Protein AF-A0A848EKC7-F1 (afdb_monomer)

Radius of gyration: 16.7 Å; Cα contacts (8 Å, |Δi|>4): 106; chains: 1; bounding box: 33×53×42 Å

pLDDT: mean 81.28, std 16.88, range [34.31, 97.69]

Sequence (125 aa):
MLVAAPLGATPLGGFEEAAVALAGSRDLPPFVLDMAQRMLVAEFGAAPVGDLIAAVAAWRRGAALPDTLEPLAQRLLVILYTGETDATNPRAQVGHYPWALAWQVLRFAKAPGLCSGGFGDWART

Organism: NCBI:txid1232220

Foldseek 3Di:
DDDDDPPQDDDDPQQLVLLCLLQVDPQADPVLSSLLLVLLCVVPNDVLSNVSSVQSVVVVVPDDRDPVNVVSSVSSLCCQQQQFRDPVDPPGDSNPRQRRVVQVVDPQDHRPPDDDDDDDPVPPD

Structure (mmCIF, N/CA/C/O backbone):
data_AF-A0A848EKC7-F1
#
_entry.id   AF-A0A848EKC7-F1
#
loop_
_atom_site.group_PDB
_atom_site.id
_atom_site.type_symbol
_atom_site.label_atom_id
_atom_site.label_alt_id
_atom_site.label_comp_id
_atom_site.label_asym_id
_atom_site.label_entity_id
_atom_site.label_seq_id
_atom_site.pdbx_PDB_ins_code
_atom_site.Cartn_x
_atom_site.Cartn_y
_atom_site.Cartn_z
_atom_site.occupancy
_atom_site.B_iso_or_equiv
_atom_site.auth_seq_id
_atom_site.auth_comp_id
_atom_site.auth_asym_id
_atom_site.auth_atom_id
_atom_site.pdbx_PDB_model_num
ATOM 1 N N . MET A 1 1 ? 20.512 27.417 -7.776 1.00 35.78 1 MET A N 1
ATOM 2 C CA . MET A 1 1 ? 19.766 26.162 -7.995 1.00 35.78 1 MET A CA 1
ATOM 3 C C . MET A 1 1 ? 20.048 25.271 -6.791 1.00 35.78 1 MET A C 1
ATOM 5 O O . MET A 1 1 ? 21.079 24.617 -6.761 1.00 35.78 1 MET A O 1
ATOM 9 N N . LEU A 1 2 ? 19.246 25.392 -5.726 1.00 34.31 2 LEU A N 1
ATOM 10 C CA . LEU A 1 2 ? 19.433 24.587 -4.514 1.00 34.31 2 LEU A CA 1
ATOM 11 C C . LEU A 1 2 ? 18.892 23.180 -4.779 1.00 34.31 2 LEU A C 1
ATOM 13 O O . LEU A 1 2 ? 17.705 23.013 -5.044 1.00 34.31 2 LEU A O 1
ATOM 17 N N . VAL A 1 3 ? 19.773 22.189 -4.703 1.00 39.12 3 VAL A N 1
ATOM 18 C CA . VAL A 1 3 ? 19.396 20.782 -4.575 1.00 39.12 3 VAL A CA 1
ATOM 19 C C . VAL A 1 3 ? 18.864 20.610 -3.154 1.00 39.12 3 VAL A C 1
ATOM 21 O O . VAL A 1 3 ? 19.612 20.776 -2.192 1.00 39.12 3 VAL A O 1
ATOM 24 N N . ALA A 1 4 ? 17.564 20.352 -3.013 1.00 40.59 4 ALA A N 1
ATOM 25 C CA . ALA A 1 4 ? 16.981 19.992 -1.729 1.00 40.59 4 ALA A CA 1
ATOM 26 C C . ALA A 1 4 ? 17.580 18.651 -1.275 1.00 40.59 4 ALA A C 1
ATOM 28 O O . ALA A 1 4 ? 17.541 17.664 -2.010 1.00 40.59 4 ALA A O 1
ATOM 29 N N . ALA A 1 5 ? 18.177 18.637 -0.083 1.00 37.97 5 ALA A N 1
ATOM 30 C CA . ALA A 1 5 ? 18.678 17.430 0.562 1.00 37.97 5 ALA A CA 1
ATOM 31 C C . ALA A 1 5 ? 17.536 16.410 0.755 1.00 37.97 5 ALA A C 1
ATOM 33 O O . ALA A 1 5 ? 16.406 16.827 1.027 1.00 37.97 5 ALA A O 1
ATOM 34 N N . PRO A 1 6 ? 17.789 15.090 0.668 1.00 49.06 6 PRO A N 1
ATOM 35 C CA . PRO A 1 6 ? 16.774 14.111 1.015 1.00 49.06 6 PRO A CA 1
ATOM 36 C C . PRO A 1 6 ? 16.545 14.189 2.526 1.00 49.06 6 PRO A C 1
ATOM 38 O O . PRO A 1 6 ? 17.382 13.760 3.320 1.00 49.06 6 PRO A O 1
ATOM 41 N N . LEU A 1 7 ? 15.415 14.770 2.931 1.00 46.47 7 LEU A N 1
ATOM 42 C CA . LEU A 1 7 ? 14.916 14.646 4.294 1.00 46.47 7 LEU A CA 1
ATOM 43 C C . LEU A 1 7 ? 14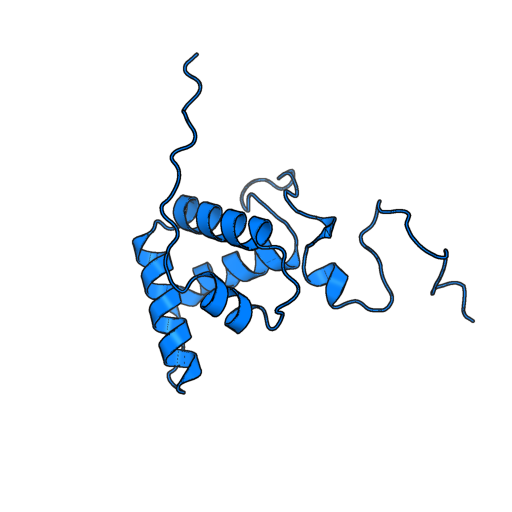.662 13.157 4.537 1.00 46.47 7 LEU A C 1
ATOM 45 O O . LEU A 1 7 ? 13.731 12.574 3.982 1.00 46.47 7 LEU A O 1
ATOM 49 N N . GLY A 1 8 ? 15.539 12.529 5.317 1.00 42.47 8 GLY A N 1
ATOM 50 C CA . GLY A 1 8 ? 15.336 11.176 5.812 1.00 42.47 8 GLY A CA 1
ATOM 51 C C . GLY A 1 8 ? 14.073 11.155 6.660 1.00 42.47 8 GLY A C 1
ATOM 52 O O . GLY A 1 8 ? 14.099 11.576 7.814 1.00 42.47 8 GLY A O 1
ATOM 53 N N . ALA A 1 9 ? 12.959 10.713 6.078 1.00 54.47 9 ALA A N 1
ATOM 54 C CA . ALA A 1 9 ? 11.754 10.433 6.839 1.00 54.47 9 ALA A CA 1
ATOM 55 C C . ALA A 1 9 ? 12.093 9.354 7.873 1.00 54.47 9 ALA A C 1
ATOM 57 O O . ALA A 1 9 ? 12.631 8.301 7.523 1.00 54.47 9 ALA A O 1
ATOM 58 N N . THR A 1 10 ? 11.819 9.626 9.147 1.00 62.91 10 THR A N 1
ATOM 59 C CA . THR A 1 10 ? 11.970 8.633 10.209 1.00 62.91 10 THR A CA 1
ATOM 60 C C . THR A 1 10 ? 11.087 7.420 9.883 1.00 62.91 10 THR A C 1
ATOM 62 O O . THR A 1 10 ? 9.919 7.615 9.530 1.00 62.91 10 THR A O 1
ATOM 65 N N . PRO A 1 11 ? 11.604 6.179 9.970 1.00 69.44 11 PRO A N 1
ATOM 66 C CA . PRO A 1 11 ? 10.787 4.980 9.808 1.00 69.44 11 PRO A CA 1
ATOM 67 C C . PRO A 1 11 ? 9.589 5.026 10.759 1.00 69.44 11 PRO A C 1
ATOM 69 O O . PRO A 1 11 ? 9.753 5.302 11.950 1.00 69.44 11 PRO A O 1
ATOM 72 N N . LEU A 1 12 ? 8.386 4.783 10.238 1.00 77.69 12 LEU A N 1
ATOM 73 C CA . LEU A 1 12 ? 7.194 4.683 11.069 1.00 77.69 12 LEU A CA 1
ATOM 74 C C . LEU A 1 12 ? 7.111 3.230 11.528 1.00 77.69 12 LEU A C 1
ATOM 76 O O . LEU A 1 12 ? 6.883 2.328 10.724 1.00 77.69 12 LEU A O 1
ATOM 80 N N . GLY A 1 13 ? 7.361 2.992 12.817 1.00 87.25 13 GLY A N 1
ATOM 81 C CA . GLY A 1 13 ? 7.320 1.641 13.378 1.00 87.25 13 GLY A CA 1
ATOM 82 C C . GLY A 1 13 ? 5.988 0.950 13.070 1.00 87.25 13 GLY A C 1
ATOM 83 O O . GLY A 1 13 ? 4.931 1.561 13.208 1.00 87.25 13 GLY A O 1
ATOM 84 N N . GLY A 1 14 ? 6.038 -0.313 12.642 1.00 91.38 14 GLY A N 1
ATOM 85 C CA . GLY A 1 14 ? 4.850 -1.083 12.260 1.00 91.38 14 GLY A CA 1
ATOM 86 C C . GLY A 1 14 ? 4.406 -0.923 10.801 1.00 91.38 14 GLY A C 1
ATOM 87 O O . GLY A 1 14 ? 3.423 -1.552 10.404 1.00 91.38 14 GLY A O 1
ATOM 88 N N . PHE A 1 15 ? 5.084 -0.089 9.998 1.00 95.69 15 PHE A N 1
ATOM 89 C CA . PHE A 1 15 ? 4.727 0.103 8.589 1.00 95.69 15 PHE A CA 1
ATOM 90 C C . PHE A 1 15 ? 4.888 -1.175 7.762 1.00 95.69 15 PHE A C 1
ATOM 92 O O . PHE A 1 15 ? 3.979 -1.523 7.013 1.00 95.69 15 PHE A O 1
ATOM 99 N N . GLU A 1 16 ? 6.007 -1.888 7.910 1.00 94.75 16 GLU A N 1
ATOM 100 C CA . GLU A 1 16 ? 6.253 -3.149 7.201 1.00 94.75 16 GLU A CA 1
ATOM 101 C C . GLU A 1 16 ? 5.147 -4.168 7.492 1.00 94.75 16 GLU A C 1
ATOM 103 O O . GLU A 1 16 ? 4.543 -4.715 6.567 1.00 94.75 16 GLU A O 1
ATOM 108 N N . GLU A 1 17 ? 4.807 -4.372 8.766 1.00 94.50 17 GLU A N 1
ATOM 109 C CA . GLU A 1 17 ? 3.756 -5.308 9.150 1.00 94.50 17 GLU A CA 1
ATOM 110 C C . GLU A 1 17 ? 2.384 -4.896 8.613 1.00 94.50 17 GLU A C 1
ATOM 112 O O . GLU A 1 17 ? 1.601 -5.763 8.215 1.00 94.50 17 GLU A O 1
ATOM 117 N N . ALA A 1 18 ? 2.081 -3.595 8.595 1.00 96.00 18 ALA A N 1
ATOM 118 C CA 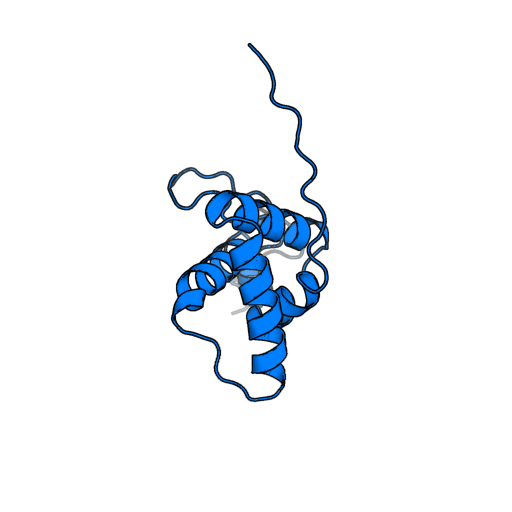. ALA A 1 18 ? 0.835 -3.084 8.037 1.00 96.00 18 ALA A CA 1
ATOM 119 C C . ALA A 1 18 ? 0.775 -3.275 6.513 1.00 96.00 18 ALA A C 1
ATOM 121 O O . ALA A 1 18 ? -0.231 -3.760 5.990 1.00 96.00 18 ALA A O 1
ATOM 122 N N . ALA A 1 19 ? 1.862 -2.957 5.809 1.00 96.00 19 ALA A N 1
ATOM 123 C CA . ALA A 1 19 ? 1.961 -3.086 4.362 1.00 96.00 19 ALA A CA 1
ATOM 124 C C . ALA A 1 19 ? 1.835 -4.542 3.911 1.00 96.00 19 ALA A C 1
ATOM 126 O O . ALA A 1 19 ? 1.029 -4.842 3.035 1.00 96.00 19 ALA A O 1
ATOM 127 N N . VAL A 1 20 ? 2.547 -5.462 4.563 1.00 94.25 20 VAL A N 1
ATOM 128 C CA . VAL A 1 20 ? 2.441 -6.906 4.310 1.00 94.25 20 VAL A CA 1
ATOM 129 C C . VAL A 1 20 ? 1.026 -7.420 4.587 1.00 94.25 20 VAL A C 1
ATOM 131 O O . VAL A 1 20 ? 0.510 -8.239 3.825 1.00 94.25 20 VAL A O 1
ATOM 134 N N . ALA A 1 21 ? 0.381 -6.952 5.662 1.00 94.88 21 ALA A N 1
ATOM 135 C CA . ALA A 1 21 ? -0.972 -7.384 6.010 1.00 94.88 21 ALA A CA 1
ATOM 136 C C . ALA A 1 21 ? -2.013 -6.965 4.963 1.00 94.88 21 ALA A C 1
ATOM 138 O O . ALA A 1 21 ? -2.903 -7.755 4.657 1.00 94.88 21 ALA A O 1
ATOM 139 N N . LEU A 1 22 ? -1.890 -5.757 4.408 1.00 95.25 22 LEU A N 1
ATOM 140 C CA . LEU A 1 22 ? -2.764 -5.272 3.338 1.00 95.25 22 LEU A CA 1
ATOM 141 C C . LEU A 1 22 ? -2.432 -5.916 1.987 1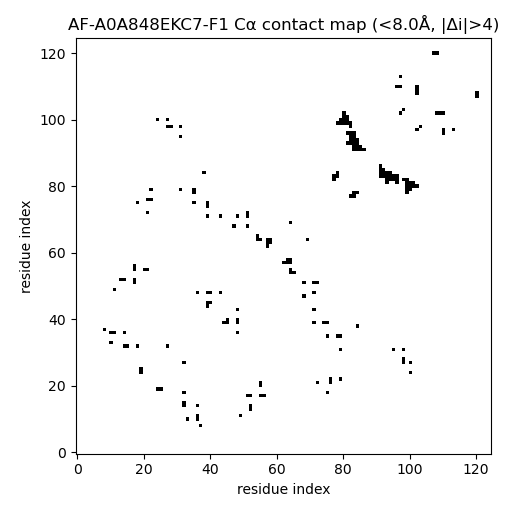.00 95.25 22 LEU A C 1
ATOM 143 O O . LEU A 1 22 ? -3.332 -6.284 1.239 1.00 95.25 22 LEU A O 1
ATOM 147 N N . ALA A 1 23 ? -1.146 -6.063 1.672 1.00 93.38 23 ALA A N 1
ATOM 148 C CA . ALA A 1 23 ? -0.692 -6.567 0.382 1.00 93.38 23 ALA A CA 1
ATOM 149 C C . ALA A 1 23 ? -0.878 -8.081 0.212 1.00 93.38 23 ALA A C 1
ATOM 151 O O . ALA A 1 23 ? -0.937 -8.566 -0.919 1.00 93.38 23 ALA A O 1
ATOM 152 N N . GLY A 1 24 ? -0.937 -8.829 1.319 1.00 90.75 24 GLY A N 1
ATOM 153 C CA . GLY A 1 24 ? -1.074 -10.286 1.316 1.00 90.75 24 GLY A CA 1
ATOM 154 C C . GLY A 1 24 ? 0.194 -11.042 0.898 1.00 90.75 24 GLY A C 1
ATOM 155 O O . GLY A 1 24 ? 0.131 -12.250 0.680 1.00 90.75 24 GLY A O 1
ATOM 156 N N . SER A 1 25 ? 1.342 -10.363 0.797 1.00 86.19 25 SER A N 1
ATOM 157 C CA . SER A 1 25 ? 2.637 -10.951 0.429 1.00 86.19 25 SER A CA 1
ATOM 158 C C . SER A 1 25 ? 3.746 -10.476 1.366 1.00 86.19 25 SER A C 1
ATOM 160 O O . SER A 1 25 ? 3.766 -9.316 1.775 1.00 86.19 25 SER A O 1
ATOM 162 N N . ARG A 1 26 ? 4.677 -11.383 1.690 1.00 83.44 26 ARG A N 1
ATOM 163 C CA . ARG A 1 26 ? 5.911 -11.101 2.446 1.00 83.44 26 ARG A CA 1
ATOM 164 C C . ARG A 1 26 ? 7.147 -10.987 1.552 1.00 83.44 26 ARG A C 1
ATOM 166 O O . ARG A 1 26 ? 8.211 -10.634 2.043 1.00 83.44 26 ARG A O 1
ATOM 173 N N . ASP A 1 27 ? 7.008 -11.248 0.255 1.00 82.56 27 ASP A N 1
ATOM 174 C CA . ASP A 1 27 ? 8.125 -11.332 -0.695 1.00 82.56 27 ASP A CA 1
ATOM 175 C C . ASP A 1 27 ? 8.488 -9.955 -1.286 1.00 82.56 27 ASP A C 1
ATOM 177 O O . ASP A 1 27 ? 8.769 -9.800 -2.478 1.00 82.56 27 ASP A O 1
ATOM 181 N N . LEU A 1 28 ? 8.472 -8.922 -0.440 1.00 85.56 28 LEU A N 1
ATOM 182 C CA . LEU A 1 28 ? 8.832 -7.555 -0.805 1.00 85.56 28 LEU A CA 1
ATOM 183 C C . LEU A 1 28 ? 10.217 -7.210 -0.253 1.00 85.56 28 LEU A C 1
ATOM 185 O O . LEU A 1 28 ? 10.444 -7.341 0.950 1.00 85.56 28 LEU A O 1
ATOM 189 N N . PRO A 1 29 ? 11.155 -6.733 -1.090 1.00 88.88 29 PRO A N 1
ATOM 190 C CA . PRO A 1 29 ? 12.425 -6.231 -0.589 1.00 88.88 29 PRO A CA 1
ATOM 191 C C . PRO A 1 29 ? 12.222 -5.046 0.371 1.00 88.88 29 PRO A C 1
ATOM 193 O O . PRO A 1 29 ? 11.395 -4.177 0.077 1.00 88.88 29 PRO A O 1
ATOM 196 N N . PRO A 1 30 ? 13.037 -4.912 1.436 1.00 89.94 30 PRO A N 1
ATOM 197 C CA . PRO A 1 30 ? 12.909 -3.812 2.398 1.00 89.94 30 PRO A CA 1
ATOM 198 C C . PRO A 1 30 ? 12.913 -2.418 1.754 1.00 89.94 30 PRO A C 1
ATOM 200 O O . PRO A 1 30 ? 12.113 -1.559 2.110 1.00 89.94 30 PRO A O 1
ATOM 203 N N . PHE A 1 31 ? 13.734 -2.206 0.717 1.00 87.44 31 PHE A N 1
ATOM 204 C CA . PHE A 1 31 ? 13.811 -0.906 0.042 1.00 87.44 31 PHE A CA 1
ATOM 205 C C . PHE A 1 31 ? 12.503 -0.504 -0.665 1.00 87.44 31 PHE A C 1
ATOM 207 O O . PHE A 1 31 ? 12.252 0.689 -0.842 1.00 87.44 31 PHE A O 1
ATOM 214 N N . VAL A 1 32 ? 11.678 -1.476 -1.082 1.00 90.12 32 VAL A N 1
ATOM 215 C CA . VAL A 1 32 ? 10.366 -1.216 -1.695 1.00 90.12 32 VAL A CA 1
ATOM 216 C C . VAL A 1 32 ? 9.403 -0.686 -0.639 1.00 90.12 32 VAL A C 1
ATOM 218 O O . VAL A 1 32 ? 8.715 0.305 -0.879 1.00 90.12 32 VAL A O 1
ATOM 221 N N . LEU A 1 33 ? 9.413 -1.292 0.550 1.00 92.69 33 LEU A N 1
ATOM 222 C CA . LEU A 1 33 ? 8.616 -0.851 1.691 1.00 92.69 33 LEU A CA 1
ATOM 223 C C . LEU A 1 33 ? 9.048 0.547 2.158 1.00 92.69 33 LEU A C 1
ATOM 225 O O . LEU A 1 33 ? 8.204 1.430 2.296 1.00 92.69 33 LEU A O 1
ATOM 229 N N . ASP A 1 34 ? 10.353 0.797 2.280 1.00 91.00 34 ASP A N 1
ATOM 230 C CA . ASP A 1 34 ? 10.891 2.119 2.633 1.00 91.00 34 ASP A CA 1
ATOM 231 C C . ASP A 1 34 ? 10.502 3.200 1.616 1.00 91.00 34 ASP A C 1
ATOM 233 O O . ASP A 1 34 ? 10.253 4.362 1.955 1.00 91.00 34 ASP A O 1
ATOM 237 N N . MET A 1 35 ? 10.499 2.854 0.328 1.00 89.12 35 MET A N 1
ATOM 238 C CA . MET A 1 35 ? 10.069 3.766 -0.727 1.00 89.12 35 MET A CA 1
ATOM 239 C C . MET A 1 35 ? 8.564 4.041 -0.635 1.00 89.12 35 MET A C 1
ATOM 241 O O . MET A 1 35 ? 8.173 5.207 -0.649 1.00 89.12 35 MET A O 1
ATOM 245 N N . ALA A 1 36 ? 7.737 3.004 -0.476 1.00 92.75 36 ALA A N 1
ATOM 246 C CA . ALA A 1 36 ? 6.291 3.147 -0.331 1.00 92.75 36 ALA A CA 1
ATOM 247 C C . ALA A 1 36 ? 5.922 4.010 0.885 1.00 92.75 36 ALA A C 1
ATOM 249 O O . ALA A 1 36 ? 5.099 4.917 0.757 1.00 92.75 36 ALA A O 1
ATOM 250 N N . GLN A 1 37 ? 6.585 3.811 2.032 1.00 94.25 37 GLN A N 1
ATOM 251 C CA . GLN A 1 37 ? 6.372 4.649 3.213 1.00 94.25 37 GLN A CA 1
ATOM 252 C C . GLN A 1 37 ? 6.679 6.117 2.907 1.00 94.25 37 GLN A C 1
ATOM 254 O O . GLN A 1 37 ? 5.867 6.995 3.192 1.00 94.25 37 GLN A O 1
ATOM 259 N N . ARG A 1 38 ? 7.840 6.400 2.301 1.00 91.12 38 ARG A N 1
ATOM 260 C CA . ARG A 1 38 ? 8.240 7.774 1.958 1.00 91.12 38 ARG A CA 1
ATOM 261 C C . ARG A 1 38 ? 7.259 8.436 1.004 1.00 91.12 38 ARG A C 1
ATOM 263 O O . ARG A 1 38 ? 6.948 9.608 1.189 1.00 91.12 38 ARG A O 1
ATOM 270 N N . MET A 1 39 ? 6.762 7.695 0.021 1.00 91.19 39 MET A N 1
ATOM 271 C CA . MET A 1 39 ? 5.777 8.211 -0.920 1.00 91.19 39 MET A CA 1
ATOM 272 C C . MET A 1 39 ? 4.451 8.547 -0.241 1.00 91.19 39 MET A C 1
ATOM 274 O O . MET A 1 39 ? 3.946 9.647 -0.425 1.00 91.19 39 MET A O 1
ATOM 278 N N . LEU A 1 40 ? 3.917 7.648 0.589 1.00 93.56 40 LEU A N 1
ATOM 279 C CA . LEU A 1 40 ? 2.670 7.918 1.307 1.00 93.56 40 LEU A CA 1
ATOM 280 C C . LEU A 1 40 ? 2.814 9.083 2.282 1.00 93.56 40 LEU A C 1
ATOM 282 O O . LEU A 1 40 ? 1.916 9.909 2.385 1.00 93.56 40 LEU A O 1
ATOM 286 N N . VAL A 1 41 ? 3.952 9.187 2.972 1.00 94.56 41 VAL A N 1
ATOM 287 C CA . VAL A 1 41 ? 4.232 10.325 3.854 1.00 94.56 41 VAL A CA 1
ATOM 288 C C . VAL A 1 41 ? 4.336 11.626 3.055 1.00 94.56 41 VAL A C 1
ATOM 290 O O . VAL A 1 41 ? 3.872 12.657 3.531 1.00 94.56 41 VAL A O 1
ATOM 293 N N . ALA A 1 42 ? 4.912 11.598 1.853 1.00 91.00 42 ALA A N 1
ATOM 294 C CA . ALA 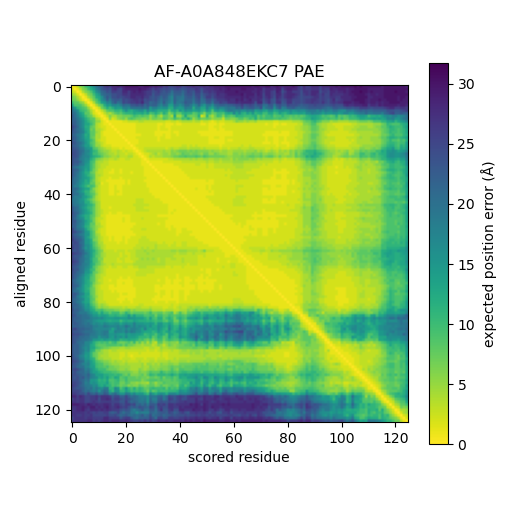A 1 42 ? 4.970 12.769 0.983 1.00 91.00 42 ALA A CA 1
ATOM 295 C C . ALA A 1 42 ? 3.587 13.172 0.436 1.00 91.00 42 ALA A C 1
ATOM 297 O O . ALA A 1 42 ? 3.324 14.362 0.292 1.00 91.00 42 ALA A O 1
ATOM 298 N N . GLU A 1 43 ? 2.715 12.202 0.150 1.00 91.62 43 GLU A N 1
ATOM 299 C CA . GLU A 1 43 ? 1.398 12.424 -0.464 1.00 91.62 43 GLU A CA 1
ATOM 300 C C . GLU A 1 43 ? 0.306 12.772 0.567 1.00 91.62 43 GLU A C 1
ATOM 302 O O . GLU A 1 43 ? -0.478 13.692 0.350 1.00 91.62 43 GLU A O 1
ATOM 307 N N . PHE A 1 44 ? 0.279 12.085 1.713 1.00 93.12 44 PHE A N 1
ATOM 308 C CA . PHE A 1 44 ? -0.771 12.210 2.736 1.00 93.12 44 PHE A CA 1
ATOM 309 C C . PHE A 1 44 ? -0.276 12.793 4.065 1.00 93.12 44 PHE A C 1
ATOM 311 O O . PHE A 1 44 ? -1.083 13.186 4.905 1.00 93.12 44 PHE A O 1
ATOM 318 N N . GLY A 1 45 ? 1.038 12.862 4.284 1.00 94.75 45 GLY A N 1
ATOM 319 C CA . GLY A 1 45 ? 1.628 13.247 5.565 1.00 94.75 45 GLY A CA 1
ATOM 320 C C . GLY A 1 45 ? 1.856 12.063 6.511 1.00 94.75 45 GLY A C 1
ATOM 321 O O . GLY A 1 45 ? 1.283 10.986 6.371 1.00 94.75 45 GLY A O 1
ATOM 322 N N . ALA A 1 46 ? 2.713 12.261 7.515 1.00 95.19 46 ALA A N 1
ATOM 323 C CA . ALA A 1 46 ? 3.099 11.195 8.443 1.00 95.19 46 ALA A CA 1
ATOM 324 C C . ALA A 1 46 ? 1.972 10.756 9.392 1.00 95.19 46 ALA A C 1
ATOM 326 O O . ALA A 1 46 ? 1.888 9.575 9.723 1.00 95.19 46 ALA A O 1
ATOM 327 N N . ALA A 1 47 ? 1.106 11.682 9.820 1.00 95.62 47 ALA A N 1
ATOM 328 C CA . ALA A 1 47 ? 0.024 11.368 10.755 1.00 95.62 47 ALA A CA 1
ATOM 329 C C . ALA A 1 47 ? -1.011 10.395 10.148 1.00 95.62 47 ALA A C 1
ATOM 331 O O . ALA A 1 47 ? -1.205 9.339 10.746 1.00 95.62 47 ALA A O 1
ATOM 332 N N . PRO A 1 48 ? -1.558 10.622 8.934 1.00 96.12 48 PRO A N 1
ATOM 333 C CA . PRO A 1 48 ? -2.458 9.651 8.300 1.00 96.12 48 PRO A CA 1
ATOM 334 C C . PRO A 1 48 ? -1.826 8.278 8.041 1.00 96.12 48 PRO A C 1
ATOM 336 O O . PRO A 1 48 ? -2.505 7.256 8.120 1.00 96.12 48 PRO A O 1
ATOM 339 N N . VAL A 1 49 ? -0.517 8.222 7.768 1.00 97.38 49 VAL A N 1
ATOM 340 C CA . VAL A 1 49 ? 0.198 6.940 7.640 1.00 97.38 49 VAL A CA 1
ATOM 341 C C . VAL A 1 49 ? 0.282 6.225 8.993 1.00 97.38 49 VAL A C 1
ATOM 343 O O . VAL A 1 49 ? 0.073 5.015 9.057 1.00 97.38 49 VAL A O 1
ATOM 346 N N . GLY A 1 50 ? 0.527 6.958 10.082 1.00 97.06 50 GLY A N 1
ATOM 347 C CA . GLY A 1 50 ? 0.444 6.428 11.445 1.00 97.06 50 GLY A CA 1
ATOM 348 C C . GLY A 1 50 ? -0.953 5.900 11.793 1.00 97.06 50 GLY A C 1
ATOM 349 O O . GLY A 1 50 ? -1.071 4.803 12.343 1.00 97.06 50 GLY A O 1
ATOM 350 N N . ASP A 1 51 ? -2.003 6.627 11.404 1.00 97.31 51 ASP A N 1
ATOM 351 C CA . ASP A 1 51 ? -3.396 6.207 11.594 1.00 97.31 51 ASP A CA 1
ATOM 352 C C . ASP A 1 51 ? -3.702 4.916 10.825 1.00 97.31 51 ASP A C 1
ATOM 354 O O . ASP A 1 51 ? -4.323 4.005 11.380 1.00 97.31 51 ASP A O 1
ATOM 358 N N . LEU A 1 52 ? -3.202 4.778 9.589 1.00 97.69 52 LEU A N 1
ATOM 359 C CA . LEU A 1 52 ? -3.310 3.528 8.835 1.00 97.69 52 LEU A CA 1
ATOM 360 C C . LEU A 1 52 ? -2.619 2.368 9.558 1.00 97.69 52 LEU A C 1
ATOM 362 O O . LEU A 1 52 ? -3.221 1.304 9.692 1.00 97.69 52 LEU A O 1
ATOM 366 N N . ILE A 1 53 ? -1.393 2.553 10.054 1.00 97.56 53 ILE A N 1
ATOM 367 C CA . ILE A 1 53 ? -0.660 1.503 10.783 1.00 97.56 53 ILE A CA 1
ATOM 368 C C . ILE A 1 53 ? -1.469 1.031 12.000 1.00 97.56 53 ILE A C 1
ATOM 370 O O . ILE A 1 53 ? -1.668 -0.174 12.199 1.00 97.56 53 ILE A O 1
ATOM 374 N N . ALA A 1 54 ? -1.983 1.972 12.794 1.00 97.06 54 ALA A N 1
ATOM 375 C CA . ALA A 1 54 ? -2.797 1.664 13.965 1.00 97.06 54 ALA A CA 1
ATOM 376 C C . ALA A 1 54 ? -4.110 0.951 13.589 1.00 97.06 54 ALA A C 1
ATOM 378 O O . ALA A 1 54 ? -4.481 -0.046 14.220 1.00 97.06 54 ALA A O 1
ATOM 379 N N . ALA A 1 55 ? -4.787 1.420 12.538 1.00 97.06 55 ALA A N 1
ATOM 380 C CA . ALA A 1 55 ? -6.035 0.844 12.055 1.00 97.06 55 ALA A CA 1
ATOM 381 C C . ALA A 1 55 ? -5.842 -0.576 11.506 1.00 97.06 55 ALA A C 1
ATOM 383 O O . ALA A 1 55 ? -6.619 -1.468 11.843 1.00 97.06 55 ALA A O 1
ATOM 384 N N . VAL A 1 56 ? -4.770 -0.833 10.751 1.00 97.25 56 VAL A N 1
ATOM 385 C CA . VAL A 1 56 ? -4.429 -2.179 10.263 1.00 97.25 56 VAL A CA 1
ATOM 386 C C . VAL A 1 56 ? -4.120 -3.119 11.428 1.00 97.25 56 VAL A C 1
ATOM 388 O O . VAL A 1 56 ? -4.582 -4.262 11.443 1.00 97.25 56 VAL A O 1
ATOM 391 N N . ALA A 1 57 ? -3.402 -2.652 12.453 1.00 95.94 57 ALA A N 1
ATOM 392 C CA . ALA A 1 57 ? -3.158 -3.450 13.652 1.00 95.94 57 ALA A CA 1
ATOM 393 C C . ALA A 1 57 ? -4.467 -3.833 14.371 1.00 95.94 57 ALA A C 1
ATOM 395 O O . ALA A 1 57 ? -4.587 -4.958 14.861 1.00 95.94 57 ALA A O 1
ATOM 396 N N . ALA A 1 58 ? -5.449 -2.928 14.431 1.00 96.25 58 ALA A N 1
ATOM 397 C CA . ALA A 1 58 ? -6.775 -3.209 14.982 1.00 96.25 58 ALA A CA 1
ATOM 398 C C . ALA A 1 58 ? -7.600 -4.145 14.086 1.00 96.25 58 ALA A C 1
ATOM 400 O O . ALA A 1 58 ? -8.211 -5.088 14.591 1.00 96.25 58 ALA A O 1
ATOM 401 N N . TRP A 1 59 ? -7.569 -3.940 12.768 1.00 96.12 59 TRP A N 1
ATOM 402 C CA . TRP A 1 59 ? -8.248 -4.784 11.784 1.00 96.12 59 TRP A CA 1
ATOM 403 C C . TRP A 1 59 ? -7.791 -6.243 11.869 1.00 96.12 59 TRP A C 1
ATOM 405 O O . TRP A 1 59 ? -8.613 -7.156 11.918 1.00 96.12 59 TRP A O 1
ATOM 415 N N . ARG A 1 60 ? -6.486 -6.479 12.054 1.00 93.00 60 ARG A N 1
ATOM 416 C CA . ARG A 1 60 ? -5.934 -7.825 12.293 1.00 93.00 60 ARG A CA 1
ATOM 417 C C . ARG A 1 60 ? -6.465 -8.511 13.560 1.00 93.00 60 ARG A C 1
ATOM 419 O O . ARG A 1 60 ? -6.297 -9.718 13.701 1.00 93.00 60 ARG A O 1
ATOM 426 N N . ARG A 1 61 ? -7.085 -7.766 14.481 1.00 95.00 61 ARG A N 1
ATOM 427 C CA . ARG A 1 61 ? -7.761 -8.279 15.688 1.00 95.00 61 ARG A CA 1
ATOM 428 C C . ARG A 1 61 ? -9.287 -8.355 15.537 1.00 95.00 61 ARG A C 1
ATOM 430 O O . ARG A 1 61 ? -9.973 -8.597 16.524 1.00 95.00 61 ARG A O 1
ATOM 437 N N . GLY A 1 62 ? -9.813 -8.159 14.327 1.00 94.25 62 GLY A N 1
ATOM 438 C CA . GLY A 1 62 ? -11.239 -8.267 14.010 1.00 94.25 62 GLY A CA 1
ATOM 439 C C . GLY A 1 62 ? -12.006 -6.943 13.992 1.00 94.25 62 GLY A C 1
ATOM 440 O O . GLY A 1 62 ? -13.225 -6.968 13.846 1.00 94.25 62 GLY A O 1
ATOM 441 N N . ALA A 1 63 ? -11.337 -5.794 14.136 1.00 96.06 63 ALA A N 1
ATOM 442 C CA . ALA A 1 63 ? -11.986 -4.500 13.918 1.00 96.06 63 ALA A CA 1
ATOM 443 C C . ALA A 1 63 ? -12.247 -4.248 12.421 1.00 96.06 63 ALA A C 1
ATOM 445 O O . ALA A 1 63 ? -11.611 -4.852 11.559 1.00 96.06 63 ALA A O 1
ATOM 446 N N . ALA A 1 64 ? -13.149 -3.320 12.102 1.00 94.12 64 ALA A N 1
ATOM 447 C CA . ALA A 1 64 ? -13.289 -2.812 10.739 1.00 94.12 64 ALA A CA 1
ATOM 448 C C . ALA A 1 64 ? -12.163 -1.813 10.422 1.00 94.12 64 ALA A C 1
ATOM 450 O O . ALA A 1 64 ? -11.754 -1.041 11.293 1.00 94.12 64 ALA A O 1
ATOM 451 N N . LEU A 1 65 ? -11.678 -1.817 9.178 1.00 92.44 65 LEU A N 1
ATOM 452 C CA . LEU A 1 65 ? -10.796 -0.761 8.688 1.00 92.44 65 LEU A CA 1
ATOM 453 C C . LEU A 1 65 ? -11.658 0.477 8.363 1.00 92.44 65 LEU A C 1
ATOM 455 O O . LEU A 1 65 ? -12.663 0.313 7.677 1.00 92.44 65 LEU A O 1
ATOM 459 N N . PRO A 1 66 ? -11.320 1.684 8.848 1.00 95.06 66 PRO A N 1
ATOM 460 C CA . PRO A 1 66 ? -12.102 2.885 8.559 1.00 95.06 66 PRO A CA 1
ATOM 461 C C . PRO A 1 66 ? -12.103 3.247 7.068 1.00 95.06 66 PRO A C 1
ATOM 463 O O . PRO A 1 66 ? -11.033 3.385 6.476 1.00 95.06 66 PRO A O 1
ATOM 466 N N . ASP A 1 67 ? -13.282 3.515 6.501 1.00 95.31 67 ASP A N 1
ATOM 467 C CA . ASP A 1 67 ? -13.447 3.931 5.094 1.00 95.31 67 ASP A CA 1
ATOM 468 C C . ASP A 1 67 ? -12.659 5.209 4.758 1.00 95.31 67 ASP A C 1
ATOM 470 O O . ASP A 1 67 ? -12.177 5.397 3.645 1.00 95.31 67 ASP A O 1
ATOM 474 N N . THR A 1 68 ? -12.448 6.087 5.743 1.00 96.06 68 THR A N 1
ATOM 475 C CA . THR A 1 68 ? -11.644 7.309 5.579 1.00 96.06 68 THR A CA 1
ATOM 476 C C . THR A 1 68 ? -10.179 7.032 5.237 1.00 96.06 68 THR A C 1
ATOM 478 O O . THR A 1 68 ? -9.506 7.911 4.701 1.00 96.06 68 THR A O 1
ATOM 481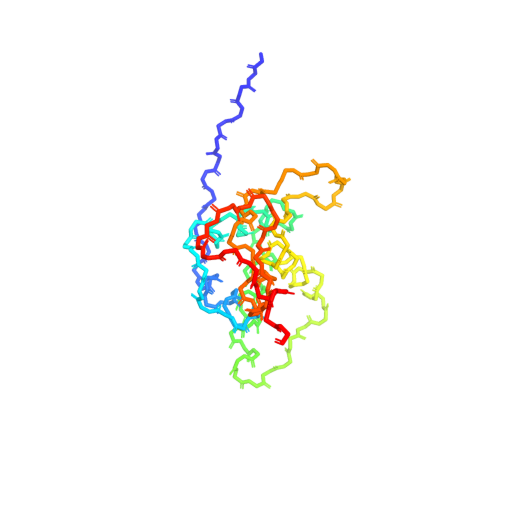 N N . LEU A 1 69 ? -9.678 5.830 5.535 1.00 96.19 69 LEU A N 1
ATOM 482 C CA . LEU A 1 69 ? -8.314 5.397 5.234 1.00 96.19 69 LEU A CA 1
ATOM 483 C C . LEU A 1 69 ? -8.226 4.581 3.939 1.00 96.19 69 LEU A C 1
ATOM 485 O O . LEU A 1 69 ? -7.118 4.257 3.506 1.00 96.19 69 LEU A O 1
ATOM 489 N N . GLU A 1 70 ? -9.359 4.274 3.302 1.00 94.19 70 GLU A N 1
ATOM 490 C CA . GLU A 1 70 ? -9.399 3.492 2.068 1.00 94.19 70 GLU A CA 1
ATOM 491 C C . GLU A 1 70 ? -8.547 4.114 0.948 1.00 94.19 70 GLU A C 1
ATOM 493 O O . GLU A 1 70 ? -7.742 3.377 0.376 1.00 94.19 70 GLU A O 1
ATOM 498 N N . PRO A 1 71 ? -8.586 5.434 0.666 1.00 94.44 71 PRO A N 1
ATOM 499 C CA . PRO A 1 71 ? -7.747 6.016 -0.384 1.00 94.44 71 PRO A CA 1
ATOM 500 C C . PRO A 1 71 ? -6.244 5.833 -0.129 1.00 94.44 71 PRO A C 1
ATOM 502 O O . PRO A 1 71 ? -5.481 5.550 -1.051 1.00 94.44 71 PRO A O 1
ATOM 505 N N . LEU A 1 72 ? -5.816 5.943 1.133 1.00 95.69 72 LEU A N 1
ATOM 506 C CA . LEU A 1 72 ? -4.416 5.772 1.526 1.00 95.69 72 LEU A CA 1
ATOM 507 C C . LEU A 1 72 ? -3.993 4.299 1.397 1.00 95.69 72 LEU A C 1
ATOM 509 O O . LEU A 1 72 ? -2.929 4.004 0.850 1.00 95.69 72 LEU A O 1
ATOM 513 N N . ALA A 1 73 ? -4.848 3.366 1.829 1.00 96.19 73 ALA A N 1
ATOM 514 C CA . ALA A 1 73 ? -4.624 1.930 1.668 1.00 96.19 73 ALA A CA 1
ATOM 515 C C . ALA A 1 73 ? -4.599 1.510 0.187 1.00 96.19 73 ALA A C 1
ATOM 517 O O . ALA A 1 73 ? -3.718 0.760 -0.228 1.00 96.19 73 ALA A O 1
ATOM 518 N N . GLN A 1 74 ? -5.512 2.030 -0.636 1.00 95.12 74 GLN A N 1
ATOM 519 C CA . GLN A 1 74 ? -5.516 1.800 -2.080 1.00 95.12 74 GLN A CA 1
ATOM 520 C C . GLN A 1 74 ? -4.240 2.341 -2.725 1.00 95.12 74 GLN A C 1
ATOM 522 O O . GLN A 1 74 ? -3.617 1.638 -3.520 1.00 95.12 74 GLN A O 1
ATOM 527 N N . ARG A 1 75 ? -3.797 3.548 -2.351 1.00 94.25 75 ARG A N 1
ATOM 528 C CA . ARG A 1 75 ? -2.555 4.117 -2.880 1.00 94.25 75 ARG A CA 1
ATOM 529 C C . ARG A 1 75 ? -1.337 3.270 -2.519 1.00 94.25 75 ARG A C 1
ATOM 531 O O . ARG A 1 75 ? -0.508 3.020 -3.390 1.00 94.25 75 ARG A O 1
ATOM 538 N N . LEU A 1 76 ? -1.257 2.764 -1.286 1.00 95.31 76 LEU A N 1
ATOM 539 C CA . LEU A 1 76 ? -0.228 1.799 -0.887 1.00 95.31 76 LEU A CA 1
ATOM 540 C C . LEU A 1 76 ? -0.227 0.572 -1.807 1.00 95.31 76 LEU A C 1
ATOM 542 O O . LEU A 1 76 ? 0.821 0.183 -2.318 1.00 95.31 76 LEU A O 1
ATOM 546 N N . LEU A 1 77 ? -1.399 -0.023 -2.041 1.00 94.88 77 LEU A N 1
ATOM 547 C CA . LEU A 1 77 ? -1.519 -1.201 -2.897 1.00 94.88 77 LEU A CA 1
ATOM 548 C C . LEU A 1 77 ? -1.138 -0.898 -4.345 1.00 94.88 77 LEU A C 1
ATOM 550 O O . LEU A 1 77 ? -0.447 -1.712 -4.945 1.00 94.88 77 LEU A O 1
ATOM 554 N N . VAL A 1 78 ? -1.506 0.266 -4.889 1.00 92.38 78 VAL A N 1
ATOM 555 C CA . VAL A 1 78 ? -1.058 0.698 -6.222 1.00 92.38 78 VAL A CA 1
ATOM 556 C C . VAL A 1 78 ? 0.466 0.728 -6.278 1.00 92.38 78 VAL A C 1
ATOM 558 O O . VAL A 1 78 ? 1.040 0.059 -7.131 1.00 92.38 78 VAL A O 1
ATOM 561 N N . ILE A 1 79 ? 1.123 1.406 -5.331 1.00 91.88 79 ILE A N 1
ATOM 562 C CA . ILE A 1 79 ? 2.590 1.487 -5.280 1.00 91.88 79 ILE A CA 1
ATOM 563 C C . ILE A 1 79 ? 3.201 0.082 -5.292 1.00 91.88 79 ILE A C 1
ATOM 565 O O . ILE A 1 79 ? 4.044 -0.201 -6.138 1.00 91.88 79 ILE A O 1
ATOM 569 N N . LEU A 1 80 ? 2.746 -0.808 -4.402 1.00 93.06 80 LEU A N 1
ATOM 570 C CA . LEU A 1 80 ? 3.320 -2.148 -4.244 1.00 93.06 80 LEU A CA 1
ATOM 571 C C . LEU A 1 80 ? 3.014 -3.093 -5.415 1.00 93.06 80 LEU A C 1
ATOM 573 O O . LEU A 1 80 ? 3.854 -3.919 -5.771 1.00 93.06 80 LEU A O 1
ATOM 577 N N . TYR A 1 81 ? 1.819 -3.018 -6.005 1.00 91.12 81 TYR A N 1
ATOM 578 C CA . TYR A 1 81 ? 1.409 -3.930 -7.075 1.00 91.12 81 TYR A CA 1
ATOM 579 C C . TYR A 1 81 ? 1.870 -3.490 -8.456 1.00 91.12 81 TYR A C 1
ATOM 581 O O . TYR A 1 81 ? 2.132 -4.361 -9.283 1.00 91.12 81 TYR A O 1
ATOM 589 N N . THR A 1 82 ? 1.991 -2.190 -8.725 1.00 87.44 82 THR A N 1
ATOM 590 C CA . THR A 1 82 ? 2.324 -1.691 -10.071 1.00 87.44 82 THR A CA 1
ATOM 591 C C . THR A 1 82 ? 3.739 -1.133 -10.171 1.00 87.44 82 THR A C 1
ATOM 593 O O . THR A 1 82 ? 4.295 -1.049 -11.267 1.00 87.44 82 THR A O 1
ATOM 596 N N . GLY A 1 83 ? 4.348 -0.772 -9.042 1.00 86.81 83 GLY A N 1
ATOM 597 C CA . GLY A 1 83 ? 5.631 -0.085 -9.017 1.00 86.81 83 GLY A CA 1
ATOM 598 C C . GLY A 1 83 ? 5.543 1.434 -9.209 1.00 86.81 83 GLY A C 1
ATOM 599 O O . GLY A 1 83 ? 6.583 2.098 -9.247 1.00 86.81 83 GLY A O 1
ATOM 600 N N . GLU A 1 84 ? 4.339 1.980 -9.397 1.00 83.88 84 GLU A N 1
ATOM 601 C CA . GLU A 1 84 ? 4.108 3.370 -9.794 1.00 83.88 84 GLU A CA 1
ATOM 602 C C . GLU A 1 84 ? 4.524 4.362 -8.700 1.00 83.88 84 GLU A C 1
ATOM 604 O O . GLU A 1 84 ? 4.139 4.218 -7.540 1.00 83.88 84 GLU A O 1
ATOM 609 N N . THR A 1 85 ? 5.292 5.396 -9.074 1.00 78.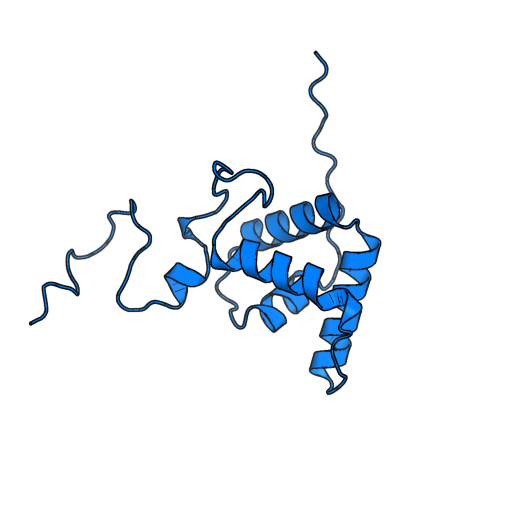00 85 THR A N 1
ATOM 610 C CA . THR A 1 85 ? 5.820 6.381 -8.114 1.00 78.00 85 THR A CA 1
ATOM 611 C C . THR A 1 85 ? 5.084 7.721 -8.090 1.00 78.00 85 THR A C 1
ATOM 613 O O . THR A 1 85 ? 5.360 8.543 -7.224 1.00 78.00 85 THR A O 1
ATOM 616 N N . ASP A 1 86 ? 4.175 7.985 -9.030 1.00 73.25 86 ASP A N 1
ATOM 617 C CA . ASP A 1 86 ? 3.453 9.261 -9.130 1.00 73.25 86 ASP A CA 1
ATOM 618 C C . ASP A 1 86 ? 2.107 9.054 -9.841 1.00 73.25 86 ASP A C 1
ATOM 620 O O . ASP A 1 86 ? 2.068 8.742 -11.027 1.00 73.25 86 ASP A O 1
ATOM 624 N N . ALA A 1 87 ? 1.010 9.234 -9.097 1.00 62.84 87 ALA A N 1
ATOM 625 C CA . ALA A 1 87 ? -0.357 9.041 -9.588 1.00 62.84 87 ALA A CA 1
ATOM 626 C C . ALA A 1 87 ? -0.808 10.128 -10.572 1.00 62.84 87 ALA A C 1
ATOM 628 O O . ALA A 1 87 ? -1.759 9.939 -11.328 1.00 62.84 87 ALA A O 1
ATOM 629 N N . THR A 1 88 ? -0.156 11.292 -10.549 1.00 67.25 88 THR A N 1
ATOM 630 C CA . THR A 1 88 ? -0.545 12.461 -11.348 1.00 67.25 88 THR A CA 1
ATOM 631 C C . THR A 1 88 ? 0.149 12.501 -12.704 1.00 67.25 88 THR A C 1
ATOM 633 O O . THR A 1 88 ? -0.267 13.237 -13.601 1.00 67.25 88 THR A O 1
ATOM 636 N N . ASN A 1 89 ? 1.190 11.685 -12.877 1.00 64.50 89 ASN A N 1
ATOM 637 C CA . ASN A 1 89 ? 1.999 11.652 -14.078 1.00 64.50 89 ASN A CA 1
ATOM 638 C C . ASN A 1 89 ? 1.881 10.289 -14.778 1.00 64.50 89 ASN A C 1
ATOM 640 O O . ASN A 1 89 ? 2.491 9.318 -14.339 1.00 64.50 89 ASN A O 1
ATOM 644 N N . PRO A 1 90 ? 1.216 10.196 -15.942 1.00 58.53 90 PRO A N 1
ATOM 645 C CA . PRO A 1 90 ? 1.133 8.944 -16.702 1.00 58.53 90 PRO A CA 1
ATOM 646 C C . PRO A 1 90 ? 2.489 8.477 -17.270 1.00 58.53 90 PRO A C 1
ATOM 648 O O . PRO A 1 90 ? 2.578 7.405 -17.862 1.00 58.53 90 PRO A O 1
ATOM 651 N N . ARG A 1 91 ? 3.551 9.282 -17.1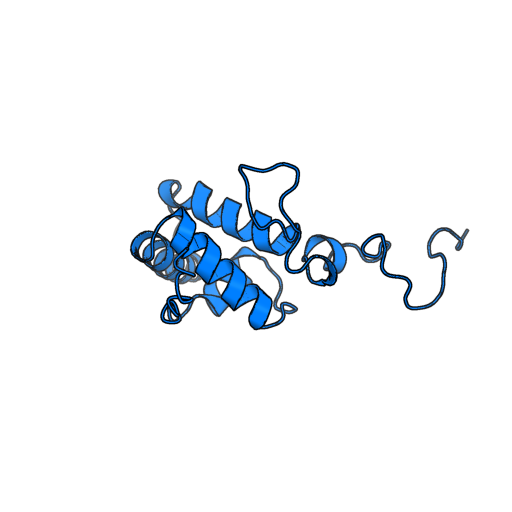25 1.00 57.81 91 ARG A N 1
ATOM 652 C CA . ARG A 1 91 ? 4.947 8.935 -17.434 1.00 57.81 91 ARG A CA 1
ATOM 653 C C . ARG A 1 91 ? 5.802 8.778 -16.175 1.00 57.81 91 ARG A C 1
ATOM 655 O O . ARG A 1 91 ? 7.029 8.852 -16.272 1.00 57.81 91 ARG A O 1
ATOM 662 N N . ALA A 1 92 ? 5.177 8.629 -15.007 1.00 62.59 92 ALA A N 1
ATOM 663 C CA . ALA A 1 92 ? 5.871 8.366 -13.758 1.00 62.59 92 ALA A CA 1
ATOM 664 C C . ALA A 1 92 ? 6.857 7.212 -13.943 1.00 62.59 92 ALA A C 1
ATOM 666 O O . ALA A 1 92 ? 6.529 6.170 -14.516 1.00 62.59 92 ALA A O 1
ATOM 667 N N . GLN A 1 93 ? 8.089 7.419 -13.488 1.00 62.19 93 GLN A N 1
ATOM 668 C CA . GLN A 1 93 ? 9.093 6.369 -13.527 1.00 62.19 93 GLN A CA 1
ATOM 669 C C . GLN A 1 93 ? 8.664 5.246 -12.591 1.00 62.19 93 GLN A C 1
ATOM 671 O O . GLN A 1 93 ? 8.217 5.484 -11.477 1.00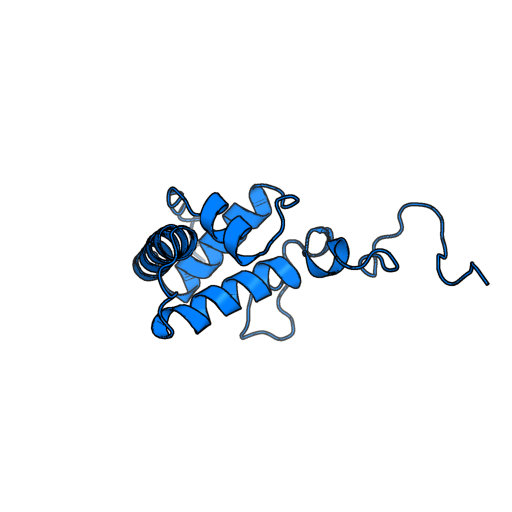 62.19 93 GLN A O 1
ATOM 676 N N . VAL A 1 94 ? 8.807 4.002 -13.026 1.00 64.94 94 VAL A N 1
ATOM 677 C CA . VAL A 1 94 ? 8.473 2.870 -12.170 1.00 64.94 94 VAL A CA 1
ATOM 678 C C . VAL A 1 94 ? 9.696 2.544 -11.316 1.00 64.94 94 VAL A C 1
ATOM 680 O O . VAL A 1 94 ? 10.642 1.914 -11.785 1.00 64.94 94 VAL A O 1
ATOM 683 N N . GLY A 1 95 ? 9.706 3.016 -10.070 1.00 67.94 95 GLY A N 1
ATOM 684 C CA . GLY A 1 95 ? 10.894 2.992 -9.207 1.00 67.94 95 GLY A CA 1
ATOM 685 C C . GLY A 1 95 ? 11.350 1.590 -8.793 1.00 67.94 95 GLY A C 1
ATOM 686 O O . GLY A 1 95 ? 12.515 1.397 -8.457 1.00 67.94 95 GLY A O 1
ATOM 687 N N . HIS A 1 96 ? 10.452 0.601 -8.838 1.00 77.56 96 HIS A N 1
ATOM 688 C CA . HIS A 1 96 ? 10.739 -0.778 -8.429 1.00 77.56 96 HIS A CA 1
ATOM 689 C C . HIS A 1 96 ? 10.015 -1.825 -9.288 1.00 77.56 96 HIS A C 1
ATOM 691 O O . HIS A 1 96 ? 9.637 -2.886 -8.797 1.00 77.56 96 HIS A O 1
ATOM 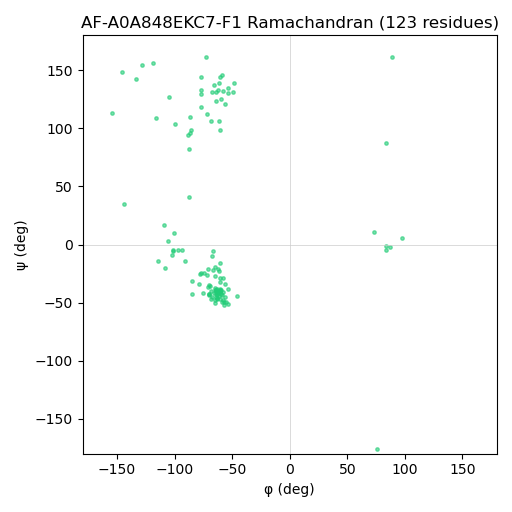697 N N . TYR A 1 97 ? 9.847 -1.549 -10.583 1.00 80.56 97 TYR A N 1
ATOM 698 C CA . TYR A 1 97 ? 9.085 -2.394 -11.511 1.00 80.56 97 TYR A CA 1
ATOM 699 C C . TYR A 1 97 ? 9.364 -3.909 -11.427 1.00 80.56 97 TYR A C 1
ATOM 701 O O . TYR A 1 97 ? 8.395 -4.666 -11.382 1.00 80.56 97 TYR A O 1
ATOM 709 N N . PRO A 1 98 ? 10.626 -4.391 -11.339 1.00 82.06 98 PRO A N 1
ATOM 710 C CA . PRO A 1 98 ? 10.908 -5.826 -11.213 1.00 82.06 98 PRO A CA 1
ATOM 711 C C . PRO A 1 98 ? 10.334 -6.490 -9.955 1.00 82.06 98 PRO A C 1
ATOM 713 O O . PRO A 1 98 ? 10.165 -7.705 -9.929 1.00 82.06 98 PRO A O 1
ATOM 716 N N . TRP A 1 99 ? 10.070 -5.705 -8.911 1.00 85.62 99 TRP A N 1
ATOM 717 C CA . TRP A 1 99 ? 9.623 -6.175 -7.600 1.00 85.62 99 TRP A CA 1
ATOM 718 C C . TRP A 1 99 ? 8.143 -5.903 -7.337 1.00 85.62 99 TRP A C 1
ATOM 720 O O . TRP A 1 99 ? 7.665 -6.203 -6.247 1.00 85.62 99 TRP A O 1
ATOM 730 N N . ALA A 1 100 ? 7.422 -5.351 -8.313 1.00 89.19 100 ALA A N 1
ATOM 731 C CA . ALA A 1 100 ? 5.997 -5.100 -8.182 1.00 89.19 100 ALA A CA 1
ATOM 732 C C . ALA A 1 100 ? 5.234 -6.424 -7.984 1.00 89.19 100 ALA A C 1
ATOM 734 O O . ALA A 1 100 ? 5.450 -7.399 -8.714 1.00 89.19 100 ALA A O 1
ATOM 735 N N . LEU A 1 101 ? 4.322 -6.461 -7.008 1.00 89.31 101 LEU A N 1
ATOM 736 C CA . LEU A 1 101 ? 3.612 -7.685 -6.623 1.00 89.31 101 LEU A CA 1
ATOM 737 C C . LEU A 1 101 ? 2.780 -8.278 -7.758 1.00 89.31 101 LEU A C 1
ATOM 739 O O . LEU A 1 101 ? 2.639 -9.499 -7.812 1.00 89.31 101 LEU A O 1
ATOM 743 N N . ALA A 1 102 ? 2.281 -7.462 -8.695 1.00 87.50 102 ALA A N 1
ATOM 744 C CA . ALA A 1 102 ? 1.541 -7.970 -9.850 1.00 87.50 102 ALA A CA 1
ATOM 745 C C . ALA A 1 102 ? 2.357 -8.998 -10.652 1.00 87.50 102 ALA A C 1
ATOM 747 O O . ALA A 1 102 ? 1.798 -9.975 -11.140 1.00 87.50 102 ALA A O 1
ATOM 748 N N . TRP A 1 103 ? 3.681 -8.843 -10.737 1.00 84.56 103 TRP A N 1
ATOM 749 C CA . TRP A 1 103 ? 4.539 -9.816 -11.418 1.00 84.56 103 TRP A CA 1
ATOM 750 C C . TRP A 1 103 ? 4.817 -11.063 -10.582 1.00 84.56 103 TRP A C 1
ATOM 752 O O . TRP A 1 103 ? 5.067 -12.124 -11.141 1.00 84.56 103 TRP A O 1
ATOM 762 N N . GLN A 1 104 ? 4.750 -10.955 -9.255 1.00 81.44 104 GLN A N 1
ATOM 763 C CA . GLN A 1 104 ? 4.970 -12.082 -8.348 1.00 81.44 104 GLN A CA 1
ATOM 764 C C . GLN A 1 104 ? 3.739 -12.995 -8.246 1.00 81.44 104 GLN A C 1
ATOM 766 O O . GLN A 1 104 ? 3.877 -14.210 -8.114 1.00 81.44 104 GLN A O 1
ATOM 771 N N . VAL A 1 105 ? 2.528 -12.433 -8.338 1.00 81.38 105 VAL A N 1
ATOM 772 C CA . VAL A 1 105 ? 1.280 -13.216 -8.274 1.00 81.38 105 VAL A CA 1
ATOM 773 C C . VAL A 1 105 ? 0.976 -13.962 -9.580 1.00 81.38 105 VAL A C 1
ATOM 775 O O . VAL A 1 105 ? 0.294 -14.990 -9.567 1.00 81.38 105 VAL A O 1
ATOM 778 N N . LEU A 1 106 ? 1.501 -13.491 -10.715 1.00 78.69 106 LEU A N 1
ATOM 779 C CA . LEU A 1 106 ? 1.291 -14.102 -12.028 1.00 78.69 106 LEU A CA 1
ATOM 780 C C . LEU A 1 106 ? 2.340 -15.185 -12.311 1.00 78.69 106 LEU A C 1
ATOM 782 O O . LEU A 1 106 ? 3.399 -14.920 -12.863 1.00 78.69 106 LEU A O 1
ATOM 786 N N . ARG A 1 107 ? 2.016 -16.449 -12.015 1.00 74.56 107 ARG A N 1
ATOM 787 C CA . ARG A 1 107 ? 2.938 -17.587 -12.234 1.00 74.56 107 ARG A CA 1
ATOM 788 C C . ARG A 1 107 ? 3.298 -17.870 -13.698 1.00 74.56 107 ARG A C 1
ATOM 790 O O . ARG A 1 107 ? 4.263 -18.580 -13.944 1.00 74.56 107 ARG A O 1
ATOM 797 N N . PHE A 1 108 ? 2.503 -17.373 -14.643 1.00 73.31 108 PHE A N 1
ATOM 798 C CA . PHE A 1 108 ? 2.652 -17.631 -16.082 1.00 73.31 108 PHE A CA 1
ATOM 799 C C . PHE A 1 108 ? 3.309 -16.469 -16.841 1.00 73.31 108 PHE A C 1
ATOM 801 O O . PHE A 1 108 ? 3.532 -16.566 -18.047 1.00 73.31 108 PHE A O 1
ATOM 808 N N . ALA A 1 109 ? 3.566 -15.348 -16.164 1.00 71.94 109 ALA A N 1
ATOM 809 C CA . ALA A 1 109 ? 4.092 -14.138 -16.775 1.00 71.94 109 ALA A CA 1
ATOM 810 C C . ALA A 1 109 ? 5.328 -13.648 -16.020 1.00 71.94 109 ALA A C 1
ATOM 812 O O . ALA A 1 109 ? 5.510 -13.898 -14.834 1.00 71.94 109 ALA A O 1
ATOM 813 N N . LYS A 1 110 ? 6.186 -12.924 -16.733 1.00 71.38 110 LYS A N 1
ATOM 814 C CA . LYS A 1 110 ? 7.314 -12.184 -16.163 1.00 71.38 110 LYS A CA 1
ATOM 815 C C . LYS A 1 110 ? 7.113 -10.711 -16.463 1.00 71.38 110 LYS A C 1
ATOM 817 O O . LYS A 1 110 ? 6.454 -10.385 -17.450 1.00 71.38 110 LYS A O 1
ATOM 822 N N . ALA A 1 111 ? 7.720 -9.845 -15.656 1.00 77.44 111 ALA A N 1
ATOM 823 C CA . ALA A 1 111 ? 7.742 -8.418 -15.941 1.00 77.44 111 ALA A CA 1
ATOM 824 C C . ALA A 1 111 ? 8.347 -8.168 -17.343 1.00 77.44 111 ALA A C 1
ATOM 826 O O . ALA A 1 111 ? 9.489 -8.577 -17.594 1.00 77.44 111 ALA A O 1
ATOM 827 N N . PRO A 1 112 ? 7.604 -7.538 -18.272 1.00 74.12 112 PRO A N 1
ATOM 828 C CA . PRO A 1 112 ? 8.105 -7.161 -19.587 1.00 74.12 112 PRO A CA 1
ATOM 829 C C . PRO A 1 112 ? 9.456 -6.438 -19.524 1.00 74.12 112 PRO A C 1
ATOM 831 O O . PRO A 1 112 ? 9.692 -5.601 -18.663 1.00 74.12 112 PRO A O 1
ATOM 834 N N . GLY A 1 113 ? 10.367 -6.746 -20.445 1.00 74.12 113 GLY A N 1
ATOM 835 C CA . GLY A 1 113 ? 11.699 -6.125 -20.476 1.00 74.12 113 GLY A CA 1
ATOM 836 C C . GLY A 1 113 ? 12.739 -6.764 -19.547 1.00 74.12 113 GLY A C 1
ATOM 837 O O . GLY A 1 113 ? 13.912 -6.407 -19.637 1.00 74.12 113 GLY A O 1
ATOM 838 N N . LEU A 1 114 ? 12.364 -7.751 -18.723 1.00 70.69 114 LEU A N 1
ATOM 839 C CA . LEU A 1 114 ? 13.315 -8.614 -18.021 1.00 70.69 114 LEU A CA 1
ATOM 840 C C . LEU A 1 114 ? 13.469 -9.951 -18.755 1.00 70.69 114 LEU A C 1
ATOM 842 O O . LEU A 1 114 ? 12.624 -10.842 -18.666 1.00 70.69 114 LEU A O 1
ATOM 846 N N . CYS A 1 115 ? 14.585 -10.110 -19.464 1.00 67.94 115 CYS A N 1
ATOM 847 C CA . CYS A 1 115 ? 14.979 -11.389 -20.049 1.00 67.94 115 CYS A CA 1
ATOM 848 C C . CYS A 1 115 ? 15.771 -12.201 -19.012 1.00 67.94 115 CYS A C 1
ATOM 850 O O . CYS A 1 115 ? 16.974 -12.003 -18.858 1.00 67.94 115 CYS A O 1
ATOM 852 N N . SER A 1 116 ? 15.124 -13.112 -18.285 1.00 58.88 116 SER A N 1
ATOM 853 C CA . SER A 1 116 ? 15.817 -14.083 -17.421 1.00 58.88 116 SER A CA 1
ATOM 854 C C . SER A 1 116 ? 15.086 -15.431 -17.377 1.00 58.88 116 SER A C 1
ATOM 856 O O . SER A 1 116 ? 13.862 -15.490 -17.507 1.00 58.88 116 SER A O 1
ATOM 858 N N . GLY A 1 117 ? 15.828 -16.535 -17.218 1.00 59.44 117 GLY A N 1
ATOM 859 C CA . GLY A 1 117 ? 15.302 -17.911 -17.244 1.00 59.44 117 GLY A CA 1
ATOM 860 C C . GLY A 1 117 ? 14.959 -18.443 -18.647 1.00 59.44 117 GLY A C 1
ATOM 861 O O . GLY A 1 117 ? 15.195 -17.777 -19.651 1.00 59.44 117 GLY A O 1
ATOM 862 N N . GLY A 1 118 ? 14.402 -19.660 -18.718 1.00 56.31 118 GLY A N 1
ATOM 863 C CA . GLY A 1 118 ? 13.943 -20.262 -19.977 1.00 56.31 118 GLY A CA 1
ATOM 864 C C . GLY A 1 118 ? 12.838 -19.434 -20.644 1.00 56.31 118 GLY A C 1
ATOM 865 O O . GLY A 1 118 ? 11.956 -18.898 -19.966 1.00 56.31 118 GLY A O 1
ATOM 866 N N . PHE A 1 119 ? 12.913 -19.304 -21.966 1.00 56.16 119 PHE A N 1
ATOM 867 C CA . PHE A 1 119 ? 11.940 -18.589 -22.789 1.00 56.16 119 PHE A CA 1
ATOM 868 C C . PHE A 1 119 ? 10.675 -19.450 -22.975 1.00 56.16 119 PHE A C 1
ATOM 870 O O . PHE A 1 119 ? 10.793 -20.626 -23.304 1.00 56.16 119 PHE A O 1
ATOM 877 N N . GLY A 1 120 ? 9.484 -18.867 -22.795 1.00 56.09 120 GLY A N 1
ATOM 878 C CA . GLY A 1 120 ? 8.209 -19.450 -23.234 1.00 56.09 120 GLY A CA 1
ATOM 879 C C . GLY A 1 120 ? 7.535 -20.474 -22.315 1.00 56.09 120 GLY A C 1
ATOM 880 O O . GLY A 1 120 ? 7.611 -21.673 -22.561 1.00 56.09 120 GLY A O 1
ATOM 881 N N . ASP A 1 121 ? 6.721 -20.006 -21.361 1.00 56.84 121 ASP A N 1
ATOM 882 C CA . ASP A 1 121 ? 5.559 -20.797 -20.905 1.00 56.84 121 ASP A CA 1
ATOM 883 C C . ASP A 1 121 ? 4.454 -20.818 -21.979 1.00 56.84 121 ASP A C 1
ATOM 885 O O . ASP A 1 121 ? 3.734 -21.802 -22.105 1.00 56.84 121 ASP A O 1
ATOM 889 N N . TRP A 1 122 ? 4.392 -19.794 -22.842 1.00 58.88 122 TRP A N 1
ATOM 890 C CA . TRP A 1 122 ? 3.534 -19.760 -24.038 1.00 58.88 122 TRP A CA 1
ATOM 891 C C . TRP A 1 122 ? 3.927 -20.770 -25.128 1.00 58.88 122 TRP A C 1
ATOM 893 O O . TRP A 1 122 ? 3.192 -20.935 -26.095 1.00 58.88 122 TRP A O 1
ATOM 903 N N . ALA A 1 123 ? 5.088 -21.420 -25.006 1.00 57.53 123 ALA A N 1
ATOM 904 C CA . ALA A 1 123 ? 5.534 -22.466 -25.927 1.00 57.53 123 ALA A CA 1
ATOM 905 C C . ALA A 1 123 ? 5.155 -23.880 -25.450 1.00 57.53 123 ALA A C 1
ATOM 907 O O . ALA A 1 123 ? 5.402 -24.848 -26.166 1.00 57.53 123 ALA A O 1
ATOM 908 N N . ARG A 1 124 ? 4.567 -24.019 -24.251 1.00 56.16 124 ARG A N 1
ATOM 909 C CA . ARG A 1 124 ? 4.049 -25.298 -23.752 1.00 56.16 124 ARG A CA 1
ATOM 910 C C . ARG A 1 124 ? 2.610 -25.479 -24.240 1.00 56.16 124 ARG A C 1
ATOM 912 O O . ARG A 1 124 ? 1.669 -25.150 -23.523 1.00 56.16 124 ARG A O 1
ATOM 919 N N . THR A 1 125 ? 2.465 -25.945 -25.477 1.00 53.34 125 THR A N 1
ATOM 920 C CA . THR A 1 125 ? 1.236 -26.584 -25.984 1.00 53.34 125 THR A CA 1
ATOM 921 C C . THR A 1 125 ? 1.299 -28.081 -25.763 1.00 53.34 125 THR A C 1
ATOM 923 O O . THR A 1 125 ? 2.363 -28.648 -26.106 1.00 53.34 125 THR A O 1
#

Mean predicted aligned error: 8.81 Å

Secondary structure (DSSP, 8-state):
--------PPP-TTHHHHHHHHHS-----HHHHHHHHHHHHHHH-HHHHHHHHHHHHHHTTTPPPPGGGHHHHHHHHHHHHH-BS-TT-TT--BTTGGG-HHHHH-TT---TT---SSS-STT--

Nearest PDB structures (foldseek):
  8xcm-assembly1_B  TM=8.085E-01  e=1.708E-02  Gluconobacter japonicus

Solvent-accessible surface area (backbone atoms only — not comparable to full-atom values): 7818 Å² total; per-residue (Å²): 137,85,79,79,73,84,79,79,74,76,83,63,86,56,43,67,64,33,50,32,66,74,65,74,51,82,89,60,60,67,69,58,53,56,47,51,53,53,50,47,33,72,74,66,32,63,64,57,52,50,51,47,33,53,39,44,59,42,29,78,74,74,46,79,67,61,74,90,47,44,66,60,54,49,50,52,45,45,31,48,36,63,12,51,71,42,95,89,40,99,79,44,61,55,82,44,48,91,65,11,43,55,45,70,73,36,88,84,53,70,53,84,93,63,91,70,80,84,83,58,70,90,70,70,122